Protein AF-A0A0W8I1F8-F1 (afdb_monomer)

Organism: NCBI:txid767452

Structure (mmCIF, N/CA/C/O backbone):
data_AF-A0A0W8I1F8-F1
#
_entry.id   AF-A0A0W8I1F8-F1
#
loop_
_atom_site.group_PDB
_atom_site.id
_atom_site.type_symbol
_atom_site.label_atom_id
_atom_site.label_alt_id
_atom_site.label_comp_id
_atom_site.label_asym_id
_atom_site.label_entity_id
_atom_site.label_seq_id
_atom_site.pdbx_PDB_ins_code
_atom_site.Cartn_x
_atom_site.Cartn_y
_atom_site.Cartn_z
_atom_site.occupancy
_atom_site.B_iso_or_equiv
_atom_site.auth_seq_id
_atom_site.auth_comp_id
_atom_site.auth_asym_id
_atom_site.auth_atom_id
_atom_site.pdbx_PDB_model_num
ATOM 1 N N . MET A 1 1 ? 11.763 -10.960 -58.725 1.00 35.31 1 MET A N 1
ATOM 2 C CA . MET A 1 1 ? 10.916 -11.569 -57.676 1.00 35.31 1 MET A CA 1
ATOM 3 C C . MET A 1 1 ? 10.574 -10.492 -56.666 1.00 35.31 1 MET A C 1
ATOM 5 O O . MET A 1 1 ? 11.451 -9.714 -56.315 1.00 35.31 1 MET A O 1
ATOM 9 N N . LEU A 1 2 ? 9.289 -10.397 -56.333 1.00 35.31 2 LEU A N 1
ATOM 10 C CA . LEU A 1 2 ? 8.651 -9.295 -55.619 1.00 35.31 2 LEU A CA 1
ATOM 11 C C . LEU A 1 2 ? 9.126 -9.184 -54.166 1.00 35.31 2 LEU A C 1
ATOM 13 O O . LEU A 1 2 ? 9.103 -10.161 -53.425 1.00 35.31 2 LEU A O 1
ATOM 17 N N . THR A 1 3 ? 9.500 -7.979 -53.745 1.00 34.94 3 THR A N 1
ATOM 18 C CA . THR A 1 3 ? 9.593 -7.615 -52.330 1.00 34.94 3 THR A CA 1
ATOM 19 C C . THR A 1 3 ? 8.202 -7.223 -51.840 1.00 34.94 3 THR A C 1
ATOM 21 O O . THR A 1 3 ? 7.776 -6.077 -51.968 1.00 34.94 3 THR A O 1
ATOM 24 N N . GLU A 1 4 ? 7.466 -8.190 -51.294 1.00 38.56 4 GLU A N 1
ATOM 25 C CA . GLU A 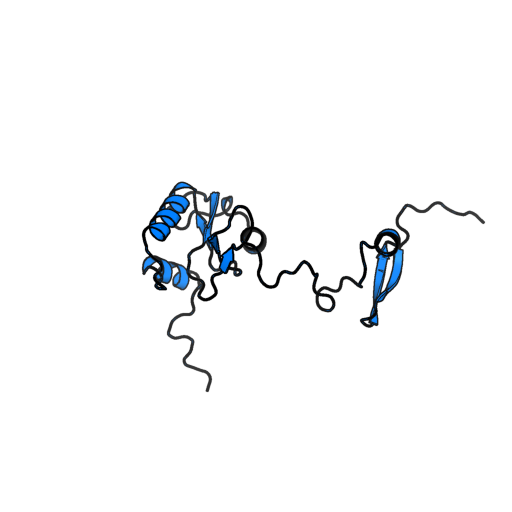1 4 ? 6.231 -7.909 -50.562 1.00 38.56 4 GLU A CA 1
ATOM 26 C C . GLU A 1 4 ? 6.544 -7.106 -49.292 1.00 38.56 4 GLU A C 1
ATOM 28 O O . GLU A 1 4 ? 7.356 -7.497 -48.449 1.00 38.56 4 GLU A O 1
ATOM 33 N N . ARG A 1 5 ? 5.885 -5.950 -49.154 1.00 51.94 5 ARG A N 1
ATOM 34 C CA . ARG A 1 5 ? 5.858 -5.181 -47.908 1.00 51.94 5 ARG A CA 1
ATOM 35 C C . ARG A 1 5 ? 5.027 -5.947 -46.875 1.00 51.94 5 ARG A C 1
ATOM 37 O O . ARG A 1 5 ? 3.804 -5.871 -46.893 1.00 51.94 5 ARG A O 1
ATOM 44 N N . LEU A 1 6 ? 5.700 -6.630 -45.951 1.00 48.59 6 LEU A N 1
ATOM 45 C CA . LEU A 1 6 ? 5.103 -7.173 -44.728 1.00 48.59 6 LEU A CA 1
ATOM 46 C C . LEU A 1 6 ? 5.337 -6.204 -43.556 1.00 48.59 6 LEU A C 1
ATOM 48 O O . LEU A 1 6 ? 6.422 -5.643 -43.397 1.00 48.59 6 LEU A O 1
ATOM 52 N N . GLY A 1 7 ? 4.283 -5.972 -42.775 1.00 47.03 7 GLY A N 1
ATOM 53 C CA . GLY A 1 7 ? 4.155 -4.898 -41.791 1.00 47.03 7 GLY A CA 1
ATOM 54 C C . GLY A 1 7 ? 5.214 -4.838 -40.676 1.00 47.03 7 GLY A C 1
ATOM 55 O O . GLY A 1 7 ? 5.612 -5.838 -40.089 1.00 47.03 7 GLY A O 1
ATOM 56 N N . ASP A 1 8 ? 5.623 -3.597 -40.415 1.00 59.53 8 ASP A N 1
ATOM 57 C CA . ASP A 1 8 ? 6.183 -2.883 -39.249 1.00 59.53 8 ASP A CA 1
ATOM 58 C C . ASP A 1 8 ? 6.842 -3.562 -38.017 1.00 59.53 8 ASP A C 1
ATOM 60 O O . ASP A 1 8 ? 7.290 -2.857 -37.114 1.00 59.53 8 ASP A O 1
ATOM 64 N N . HIS A 1 9 ? 7.013 -4.879 -37.902 1.00 60.03 9 HIS A N 1
ATOM 65 C CA . HIS A 1 9 ? 7.704 -5.466 -36.739 1.00 60.03 9 HIS A CA 1
ATOM 66 C C . HIS A 1 9 ? 8.759 -6.489 -37.150 1.00 60.03 9 HIS A C 1
ATOM 68 O O . HIS A 1 9 ? 8.577 -7.692 -36.977 1.00 60.03 9 HIS A O 1
ATOM 74 N N . ARG A 1 10 ? 9.917 -6.014 -37.631 1.00 81.00 10 ARG A N 1
ATOM 75 C CA . ARG A 1 10 ? 11.101 -6.877 -37.765 1.00 81.00 10 ARG A CA 1
ATOM 76 C C . ARG A 1 10 ? 11.452 -7.420 -36.378 1.00 81.00 10 ARG A C 1
ATOM 78 O O . ARG A 1 10 ? 11.836 -6.657 -35.487 1.00 81.00 10 ARG A O 1
ATOM 85 N N . ARG A 1 11 ? 11.292 -8.725 -36.184 1.00 86.62 11 ARG A N 1
ATOM 86 C CA . ARG A 1 11 ? 11.769 -9.450 -35.004 1.00 86.62 11 ARG A CA 1
ATOM 87 C C . ARG A 1 11 ? 13.014 -10.241 -35.392 1.00 86.62 11 ARG A C 1
ATOM 89 O O . ARG A 1 11 ? 13.116 -10.703 -36.523 1.00 86.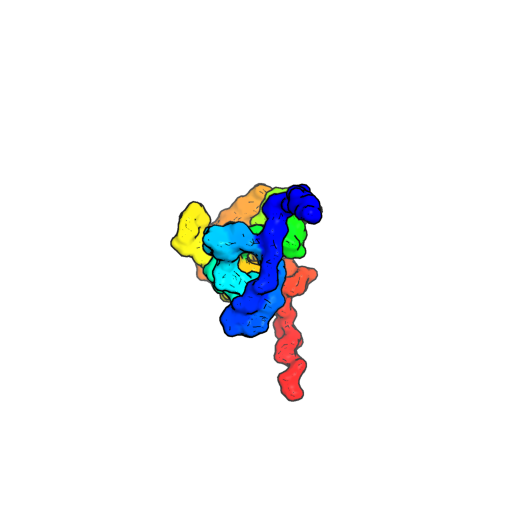62 11 ARG A O 1
ATOM 96 N N . ALA A 1 12 ? 13.954 -10.385 -34.470 1.00 85.44 12 ALA A N 1
ATOM 97 C CA . ALA A 1 12 ? 15.120 -11.246 -34.642 1.00 85.44 12 ALA A CA 1
ATOM 98 C C . ALA A 1 12 ? 15.418 -11.995 -33.349 1.00 85.44 12 ALA A C 1
ATOM 100 O O . ALA A 1 12 ? 14.985 -11.600 -32.263 1.00 85.44 12 ALA A O 1
ATOM 101 N N . ARG A 1 13 ? 16.161 -13.094 -33.484 1.00 90.88 13 ARG A N 1
ATOM 102 C CA . ARG A 1 13 ? 16.686 -13.847 -32.350 1.00 90.88 13 ARG A CA 1
ATOM 103 C C . ARG A 1 13 ? 17.959 -13.180 -31.857 1.00 90.88 13 ARG A C 1
ATOM 105 O O . ARG A 1 13 ? 18.927 -13.074 -32.603 1.00 90.88 13 ARG A O 1
ATOM 112 N N . PHE A 1 14 ? 17.950 -12.776 -30.598 1.00 86.38 14 PHE A N 1
ATOM 113 C CA . PHE A 1 14 ? 19.113 -12.238 -29.908 1.00 86.38 14 PHE A CA 1
ATOM 114 C C . PHE A 1 14 ? 19.581 -13.257 -28.883 1.00 86.38 14 PHE A C 1
ATOM 116 O O . PHE A 1 14 ? 18.764 -13.863 -28.185 1.00 86.38 14 PHE A O 1
ATOM 123 N N . ARG A 1 15 ? 20.896 -13.454 -28.812 1.00 91.12 15 ARG A N 1
ATOM 124 C CA . ARG A 1 15 ? 21.534 -14.192 -27.727 1.00 91.12 15 ARG A CA 1
ATOM 125 C C . ARG A 1 15 ? 21.956 -13.173 -26.677 1.00 91.12 15 ARG A C 1
ATOM 127 O O . ARG A 1 15 ? 22.720 -12.271 -26.991 1.00 91.12 15 ARG A O 1
ATOM 134 N N . CYS A 1 16 ? 21.413 -13.300 -25.475 1.00 89.75 16 CYS A N 1
ATOM 135 C CA . CYS A 1 16 ? 21.839 -12.515 -24.322 1.00 89.75 16 CYS A CA 1
ATOM 136 C C . CYS A 1 16 ? 23.091 -13.140 -23.692 1.00 89.75 16 CYS A C 1
ATOM 138 O O . CYS A 1 16 ? 23.326 -14.341 -23.851 1.00 89.75 16 CYS A O 1
ATOM 140 N N . ASP A 1 17 ? 23.849 -12.348 -22.938 1.00 86.56 17 ASP A N 1
ATOM 141 C CA . ASP A 1 17 ? 25.068 -12.778 -22.243 1.00 86.56 17 ASP A CA 1
ATOM 142 C C . ASP A 1 17 ? 24.817 -13.915 -21.240 1.00 86.56 17 ASP A C 1
ATOM 144 O O . ASP A 1 17 ? 25.688 -14.747 -21.011 1.00 86.56 17 ASP A O 1
ATOM 148 N N . CYS A 1 18 ? 23.591 -14.045 -20.716 1.00 83.50 18 CYS A N 1
ATOM 149 C CA . CYS A 1 18 ? 23.185 -15.178 -19.873 1.00 83.50 18 CYS A CA 1
ATOM 150 C C . CYS A 1 18 ? 22.996 -16.505 -20.643 1.00 83.50 18 CYS A C 1
ATOM 152 O O . CYS A 1 18 ? 22.518 -17.493 -20.080 1.00 83.50 18 CYS A O 1
ATOM 154 N N .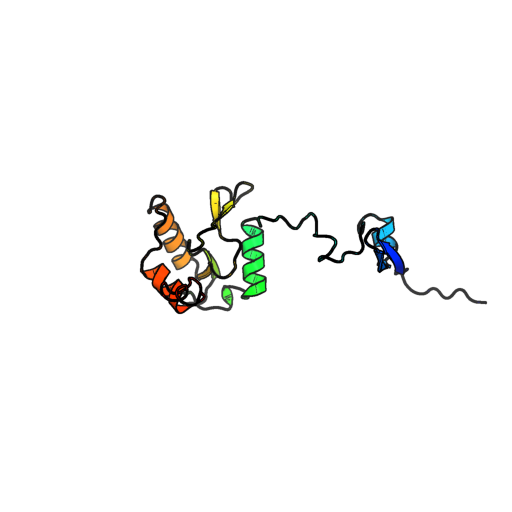 GLY A 1 19 ? 23.270 -16.522 -21.951 1.00 87.56 19 GLY A N 1
ATOM 155 C CA . GLY A 1 19 ? 23.116 -17.675 -22.840 1.00 87.56 19 GLY A CA 1
ATOM 156 C C . GLY A 1 19 ? 21.697 -17.890 -23.379 1.00 87.56 19 GLY A C 1
ATOM 157 O O . GLY A 1 19 ? 21.508 -18.687 -24.299 1.00 87.56 19 GLY A O 1
ATOM 158 N N . THR A 1 20 ? 20.697 -17.168 -22.867 1.00 90.38 20 THR A N 1
ATOM 159 C CA . THR A 1 20 ? 19.307 -17.277 -23.337 1.00 90.38 20 THR A CA 1
ATOM 160 C C . THR A 1 20 ? 19.155 -16.673 -24.732 1.00 90.38 20 THR A C 1
ATOM 162 O O . THR A 1 20 ? 19.591 -15.548 -24.987 1.00 90.38 20 THR A O 1
ATOM 165 N N . VAL A 1 21 ? 18.483 -17.398 -25.630 1.00 89.88 21 VAL A N 1
ATOM 166 C CA . VAL A 1 21 ? 18.132 -16.916 -26.974 1.00 89.88 21 VAL A CA 1
ATOM 167 C C . VAL A 1 21 ? 16.650 -16.561 -27.012 1.00 89.88 21 VAL A C 1
ATOM 169 O O . VAL A 1 21 ? 15.808 -17.399 -26.696 1.00 89.88 21 VAL A O 1
ATOM 172 N N . LYS A 1 22 ? 16.313 -15.330 -27.414 1.00 87.31 22 LYS A N 1
ATOM 173 C CA . LYS A 1 22 ? 14.922 -14.850 -27.444 1.00 87.31 22 LYS A CA 1
ATOM 174 C C . LYS A 1 22 ? 14.611 -14.040 -28.691 1.00 87.31 22 LYS A C 1
ATOM 176 O O . LYS A 1 22 ? 15.461 -13.327 -29.218 1.00 87.31 22 LYS A O 1
ATOM 181 N N . GLU A 1 23 ? 13.367 -14.143 -29.150 1.00 91.38 23 GLU A N 1
ATOM 182 C CA . GLU A 1 23 ? 12.870 -13.374 -30.285 1.00 91.38 23 GLU A CA 1
ATOM 183 C C . GLU A 1 23 ? 12.302 -12.018 -29.838 1.00 91.38 23 GLU A C 1
ATOM 185 O O . GLU A 1 23 ? 11.212 -11.927 -29.258 1.00 91.38 23 GLU A O 1
ATOM 190 N N . LEU A 1 24 ? 13.036 -10.951 -30.145 1.00 85.94 24 LEU A N 1
ATOM 191 C CA . LEU A 1 24 ? 12.729 -9.580 -29.740 1.00 85.94 24 LEU A CA 1
ATOM 192 C C . LEU A 1 24 ? 12.468 -8.694 -30.960 1.00 85.94 24 LEU A C 1
ATOM 194 O O . LEU A 1 24 ? 12.940 -8.969 -32.063 1.00 85.94 24 LEU A O 1
ATOM 198 N N . LYS A 1 25 ? 11.715 -7.606 -30.761 1.00 89.81 25 LYS A N 1
ATOM 199 C CA . LYS A 1 25 ? 11.546 -6.562 -31.782 1.00 89.81 25 LYS A CA 1
ATOM 200 C C . LYS A 1 25 ? 12.879 -5.839 -31.980 1.00 89.81 25 LYS A C 1
ATOM 202 O O . LYS A 1 25 ? 13.433 -5.343 -31.000 1.00 89.81 25 LYS A O 1
ATOM 207 N N . LEU A 1 26 ? 13.349 -5.719 -33.227 1.00 86.75 26 LEU A N 1
ATOM 208 C CA . LEU A 1 26 ? 14.592 -5.002 -33.546 1.00 86.75 26 LEU A CA 1
ATOM 209 C C . LEU A 1 26 ? 14.577 -3.592 -32.957 1.00 86.75 26 LEU A C 1
ATOM 211 O O . LEU A 1 26 ? 15.540 -3.198 -32.316 1.00 86.75 26 LEU A O 1
ATOM 215 N N . SER A 1 27 ? 13.456 -2.880 -33.092 1.00 86.75 27 SER A N 1
ATOM 216 C CA . SER A 1 27 ? 13.297 -1.511 -32.593 1.00 86.75 27 SER A CA 1
ATOM 217 C C . SER A 1 27 ? 13.447 -1.371 -31.075 1.00 86.75 27 SER A C 1
ATOM 219 O O . SER A 1 27 ? 13.858 -0.315 -30.601 1.00 86.75 27 SER A O 1
ATOM 221 N N . ASN A 1 28 ? 13.144 -2.416 -30.300 1.00 85.50 28 ASN A N 1
ATOM 222 C CA . ASN A 1 28 ? 13.347 -2.395 -28.852 1.00 85.50 28 ASN A CA 1
ATOM 223 C C . ASN A 1 28 ? 14.824 -2.567 -28.488 1.00 85.50 28 ASN A C 1
ATOM 225 O O . ASN A 1 28 ? 15.288 -1.926 -27.549 1.00 85.50 28 ASN A O 1
ATOM 229 N N . VAL A 1 29 ? 15.550 -3.395 -29.242 1.00 85.75 29 VAL A N 1
ATOM 230 C CA . VAL A 1 29 ? 16.977 -3.648 -29.014 1.00 85.75 29 VAL A CA 1
ATOM 231 C C . VAL A 1 29 ? 17.813 -2.470 -29.513 1.00 85.75 29 VAL A C 1
ATOM 233 O O . VAL A 1 29 ? 18.554 -1.872 -28.743 1.00 85.75 29 VAL A O 1
ATOM 236 N N . THR A 1 30 ? 17.634 -2.052 -30.770 1.00 86.25 30 THR A N 1
ATOM 237 C CA . THR A 1 30 ? 18.388 -0.926 -31.352 1.00 86.25 30 THR A CA 1
ATOM 238 C C . THR A 1 30 ? 18.044 0.411 -30.701 1.00 86.25 30 THR A C 1
ATOM 240 O O . THR A 1 30 ? 18.862 1.321 -30.707 1.00 86.25 30 THR A O 1
ATOM 243 N N . GLY A 1 31 ? 16.835 0.545 -30.145 1.00 84.25 31 GLY A N 1
ATOM 244 C CA . GLY A 1 31 ? 16.401 1.725 -29.397 1.00 84.25 31 GLY A CA 1
ATOM 245 C C . GLY A 1 31 ? 16.773 1.709 -27.910 1.00 84.25 31 GLY A C 1
ATOM 246 O O . GLY A 1 31 ? 16.308 2.583 -27.184 1.00 84.25 31 GLY A O 1
ATOM 247 N N . GLY A 1 32 ? 17.523 0.707 -27.431 1.00 83.44 32 GLY A N 1
ATOM 248 C CA . GLY A 1 32 ? 17.990 0.622 -26.040 1.00 83.44 32 GLY A CA 1
ATOM 249 C C . GLY A 1 32 ? 16.906 0.335 -24.992 1.00 83.44 32 GLY A C 1
ATOM 250 O O . GLY A 1 32 ? 17.176 0.404 -23.799 1.00 83.44 32 GLY A O 1
ATOM 251 N N . ARG A 1 33 ? 15.675 -0.003 -25.401 1.00 81.31 33 ARG A N 1
ATOM 252 C CA . ARG A 1 33 ? 14.577 -0.357 -24.477 1.00 81.31 33 ARG A CA 1
ATOM 253 C C . ARG A 1 33 ? 14.689 -1.779 -23.935 1.00 81.31 33 ARG A C 1
ATOM 255 O O . ARG A 1 33 ? 14.014 -2.129 -22.970 1.00 81.31 33 ARG A O 1
ATOM 262 N N . THR A 1 34 ? 15.467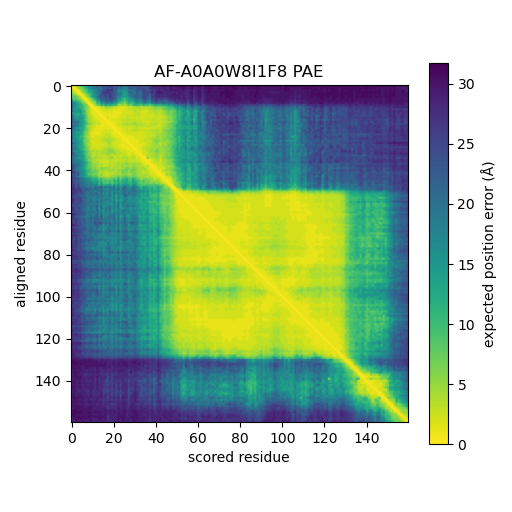 -2.623 -24.598 1.00 83.25 34 THR A N 1
ATOM 263 C CA . THR A 1 34 ? 15.717 -4.003 -24.191 1.00 83.25 34 THR A CA 1
ATOM 264 C C . THR A 1 34 ? 17.209 -4.262 -24.285 1.00 83.25 34 THR A C 1
ATOM 266 O O . THR A 1 34 ? 17.748 -4.379 -25.382 1.00 83.25 34 THR A O 1
ATOM 269 N N . SER A 1 35 ? 17.856 -4.311 -23.126 1.00 83.25 35 SER A N 1
ATOM 270 C CA . SER A 1 35 ? 19.294 -4.548 -22.967 1.00 83.25 35 SER A CA 1
ATOM 271 C C . SER A 1 35 ? 19.629 -5.991 -22.574 1.00 83.25 35 SER A C 1
ATOM 273 O O . SER A 1 35 ? 20.794 -6.363 -22.568 1.00 83.25 35 SER A O 1
ATOM 275 N N . ASP A 1 36 ? 18.624 -6.808 -22.254 1.00 84.94 36 ASP A N 1
ATOM 276 C CA . ASP A 1 36 ? 18.772 -8.199 -21.823 1.00 84.94 36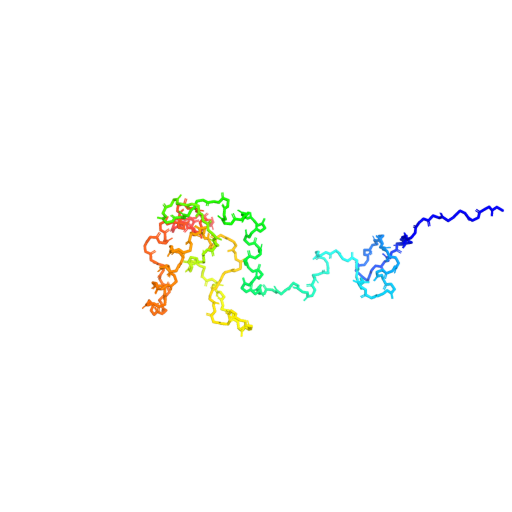 ASP A CA 1
ATOM 277 C C . ASP A 1 36 ? 17.676 -9.094 -22.437 1.00 84.94 36 ASP A C 1
ATOM 279 O O . ASP A 1 36 ? 16.825 -8.636 -23.206 1.00 84.94 36 ASP A O 1
ATOM 283 N N . CYS A 1 37 ? 17.676 -10.399 -22.136 1.00 85.56 37 CYS A N 1
ATOM 284 C CA . CYS A 1 37 ? 16.634 -11.300 -22.643 1.00 85.56 37 CYS A CA 1
ATOM 285 C C . CYS A 1 37 ? 15.271 -11.140 -21.936 1.00 85.56 37 CYS A C 1
ATOM 287 O O . CYS A 1 37 ? 14.325 -11.864 -22.264 1.00 85.56 37 CYS A O 1
ATOM 289 N N . ALA A 1 38 ? 15.121 -10.220 -20.982 1.00 75.50 38 ALA A N 1
ATOM 290 C CA . ALA A 1 38 ? 13.916 -9.993 -20.187 1.00 75.50 38 ALA A CA 1
ATOM 291 C C . ALA A 1 38 ? 13.359 -11.263 -19.509 1.00 75.50 38 ALA A C 1
ATOM 293 O O . ALA A 1 38 ? 12.156 -11.361 -19.259 1.00 75.50 38 ALA A O 1
ATOM 294 N N . ASP A 1 39 ? 14.206 -12.267 -19.271 1.00 81.31 39 ASP A N 1
ATOM 295 C CA . ASP A 1 39 ? 13.915 -13.362 -18.348 1.00 81.31 39 ASP A CA 1
ATOM 296 C C . ASP A 1 39 ? 14.085 -12.818 -16.929 1.00 81.31 39 ASP A C 1
ATOM 298 O O . ASP A 1 39 ? 15.208 -12.619 -16.478 1.00 81.31 39 ASP A O 1
ATOM 302 N N . ARG A 1 40 ? 12.975 -12.541 -16.237 1.00 75.81 40 ARG A N 1
ATOM 303 C CA . ARG A 1 40 ? 13.002 -11.894 -14.916 1.00 75.81 40 ARG A CA 1
ATOM 304 C C . ARG A 1 40 ? 13.540 -12.780 -13.794 1.00 75.81 40 ARG A C 1
ATOM 306 O O . ARG A 1 40 ? 13.862 -12.244 -12.741 1.00 75.81 40 ARG A O 1
ATOM 313 N N . GLY A 1 41 ? 13.695 -14.086 -14.025 1.00 73.25 41 GLY A N 1
ATOM 314 C CA . GLY A 1 41 ? 14.401 -14.972 -13.098 1.00 73.25 41 GLY A CA 1
ATOM 315 C C . GLY A 1 41 ? 15.926 -14.863 -13.206 1.00 73.25 41 GLY A C 1
ATOM 316 O O . GLY A 1 41 ? 16.623 -15.112 -12.231 1.00 73.25 41 GLY A O 1
ATOM 317 N N . ARG A 1 42 ? 16.453 -14.473 -14.378 1.00 79.12 42 ARG A N 1
ATOM 318 C CA . ARG A 1 42 ? 17.904 -14.340 -14.647 1.00 79.12 42 ARG A CA 1
ATOM 319 C C . ARG A 1 42 ? 18.386 -12.894 -14.757 1.00 79.12 42 ARG A C 1
ATOM 321 O O . ARG A 1 42 ? 19.563 -12.619 -14.554 1.00 79.12 42 ARG A O 1
ATOM 328 N N . HIS A 1 43 ? 17.472 -11.987 -15.072 1.00 79.50 43 HIS A N 1
ATOM 329 C CA . HIS A 1 43 ? 17.658 -10.543 -15.134 1.00 79.50 43 HIS A CA 1
ATOM 330 C C . HIS A 1 43 ? 16.555 -9.892 -14.302 1.00 79.50 43 HIS A C 1
ATOM 332 O O . HIS A 1 43 ? 15.513 -9.492 -14.853 1.00 79.50 43 HIS A O 1
ATOM 338 N N . PRO A 1 44 ? 16.753 -9.817 -12.974 1.00 67.50 44 PRO A N 1
ATOM 339 C CA . PRO A 1 44 ? 15.879 -9.039 -12.115 1.00 67.50 44 PRO A CA 1
ATOM 340 C C . PRO A 1 44 ? 15.716 -7.650 -12.730 1.00 67.50 44 PRO A C 1
ATOM 342 O O . PRO A 1 44 ? 16.692 -7.044 -13.176 1.00 67.50 44 PRO A O 1
ATOM 345 N N . ASP A 1 45 ? 14.475 -7.174 -12.845 1.00 65.94 45 ASP A N 1
ATOM 346 C CA . ASP A 1 45 ? 14.249 -5.818 -13.340 1.00 65.94 45 ASP A CA 1
ATOM 347 C C . ASP A 1 45 ? 15.009 -4.866 -12.403 1.00 65.94 45 ASP A C 1
ATOM 349 O O . ASP A 1 45 ? 14.799 -4.951 -11.201 1.00 65.94 45 ASP A O 1
ATOM 353 N N . PRO A 1 46 ? 15.883 -3.968 -12.875 1.00 58.50 46 PRO A N 1
ATOM 354 C CA . PRO A 1 46 ? 16.561 -3.022 -11.987 1.00 58.50 46 PRO A CA 1
ATOM 355 C C . PRO A 1 46 ? 15.579 -2.066 -11.284 1.00 58.50 46 PRO A C 1
ATOM 357 O O . PRO A 1 46 ? 15.936 -1.411 -10.312 1.00 5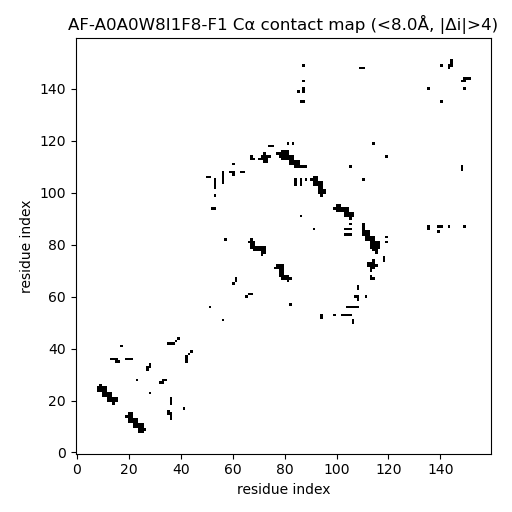8.50 46 PRO A O 1
ATOM 360 N N . ARG A 1 47 ? 14.319 -1.997 -11.742 1.00 60.59 47 ARG A N 1
ATOM 361 C CA . ARG A 1 47 ? 13.209 -1.322 -11.047 1.00 60.59 47 ARG A CA 1
ATOM 362 C C . ARG A 1 47 ? 12.518 -2.213 -10.014 1.00 60.59 47 ARG A C 1
ATOM 364 O O . ARG A 1 47 ? 11.570 -1.772 -9.370 1.00 60.59 47 ARG A O 1
ATOM 371 N N . HIS A 1 48 ? 12.940 -3.465 -9.871 1.00 63.12 48 HIS A N 1
ATOM 372 C CA . HIS A 1 48 ? 12.553 -4.341 -8.778 1.00 63.12 48 HIS A CA 1
ATOM 373 C C . HIS A 1 48 ? 13.275 -3.861 -7.521 1.00 63.12 48 HIS A C 1
ATOM 375 O O . HIS A 1 48 ? 14.309 -4.389 -7.123 1.00 63.12 48 HIS A O 1
ATOM 381 N N . ILE A 1 49 ? 12.739 -2.797 -6.928 1.00 61.44 49 ILE A N 1
ATOM 382 C CA . ILE A 1 49 ? 13.195 -2.305 -5.636 1.00 61.44 49 ILE A CA 1
ATOM 383 C C . ILE A 1 49 ? 12.888 -3.418 -4.628 1.00 61.44 49 ILE A C 1
ATOM 385 O O . ILE A 1 49 ? 11.719 -3.773 -4.448 1.00 61.44 49 ILE A O 1
ATOM 389 N N . GLU A 1 50 ? 13.929 -3.998 -4.017 1.00 68.50 50 GLU A N 1
ATOM 390 C CA . GLU A 1 50 ? 13.798 -5.046 -2.987 1.00 68.50 50 GLU A CA 1
ATOM 391 C C . GLU A 1 50 ? 12.821 -4.616 -1.884 1.00 68.50 50 GLU A C 1
ATOM 393 O O . GLU A 1 50 ? 12.005 -5.414 -1.426 1.00 68.50 50 GLU A O 1
ATOM 398 N N . ARG A 1 51 ? 12.824 -3.320 -1.547 1.00 84.50 51 ARG A N 1
ATOM 399 C CA . ARG A 1 51 ? 11.812 -2.672 -0.706 1.00 84.50 51 ARG A CA 1
ATOM 400 C C . ARG A 1 51 ? 10.797 -1.928 -1.586 1.00 84.50 51 ARG A C 1
ATOM 402 O O . ARG A 1 51 ? 11.146 -0.895 -2.157 1.00 84.50 51 ARG A O 1
ATOM 409 N N . PRO A 1 52 ? 9.551 -2.410 -1.742 1.00 90.06 52 PRO A N 1
ATOM 410 C CA . PRO A 1 52 ? 8.540 -1.662 -2.487 1.00 90.06 52 PRO A CA 1
ATOM 411 C C . PRO A 1 52 ? 8.267 -0.326 -1.795 1.00 90.06 52 PRO A C 1
ATOM 413 O O . PRO A 1 52 ? 8.282 -0.276 -0.580 1.00 90.06 52 PRO A O 1
ATOM 416 N N . THR A 1 53 ? 7.945 0.729 -2.539 1.00 92.00 53 THR A N 1
ATOM 417 C CA . THR A 1 53 ? 7.403 1.961 -1.938 1.00 92.00 53 THR A CA 1
ATOM 418 C C . THR A 1 53 ? 5.993 1.731 -1.387 1.00 92.00 53 THR A C 1
ATOM 420 O O . THR A 1 53 ? 5.320 0.765 -1.769 1.00 92.00 53 THR A O 1
ATOM 423 N N . TYR A 1 54 ? 5.480 2.663 -0.579 1.00 93.44 54 TYR A N 1
ATOM 424 C CA . TYR A 1 54 ? 4.097 2.631 -0.079 1.00 93.44 54 TYR A CA 1
ATOM 425 C C . TYR A 1 54 ? 3.076 2.442 -1.215 1.00 93.44 54 TYR A C 1
ATOM 427 O O . TYR A 1 54 ? 2.146 1.631 -1.131 1.00 93.44 54 TYR A O 1
ATOM 435 N N . SER A 1 55 ? 3.274 3.177 -2.313 1.00 92.31 55 SER A N 1
ATOM 436 C CA . SER A 1 55 ? 2.427 3.097 -3.505 1.00 92.31 55 SER A CA 1
ATOM 437 C C . SER A 1 55 ? 2.546 1.743 -4.210 1.00 92.31 55 SER A C 1
ATOM 439 O O . SER A 1 55 ? 1.535 1.186 -4.642 1.00 92.31 55 SER A O 1
ATOM 441 N N . ALA A 1 56 ? 3.756 1.185 -4.307 1.00 91.69 56 ALA A N 1
ATOM 442 C CA . ALA A 1 56 ? 3.970 -0.132 -4.902 1.00 91.69 56 ALA A CA 1
ATOM 443 C C . ALA A 1 56 ? 3.331 -1.248 -4.060 1.00 91.69 56 ALA A C 1
ATOM 445 O O . ALA A 1 56 ? 2.711 -2.150 -4.624 1.00 91.69 56 ALA A O 1
ATOM 446 N N . ALA A 1 57 ? 3.395 -1.164 -2.728 1.00 93.75 57 ALA A N 1
ATOM 447 C CA . ALA A 1 57 ? 2.686 -2.078 -1.832 1.00 93.75 57 ALA A CA 1
ATOM 448 C C . ALA A 1 57 ? 1.165 -2.039 -2.074 1.00 93.75 57 ALA A C 1
ATOM 450 O O . ALA A 1 57 ? 0.539 -3.079 -2.277 1.00 93.75 57 ALA A O 1
ATOM 451 N N . HIS A 1 58 ? 0.578 -0.842 -2.188 1.00 94.88 58 HIS A N 1
ATOM 452 C CA . HIS A 1 58 ? -0.845 -0.675 -2.515 1.00 94.88 58 HIS A CA 1
ATOM 453 C C . HIS A 1 58 ? -1.229 -1.279 -3.868 1.00 94.88 58 HIS A C 1
ATOM 455 O O . HIS A 1 58 ? -2.283 -1.907 -3.990 1.00 94.88 58 HIS A O 1
ATOM 461 N N . GLN A 1 59 ? -0.372 -1.145 -4.880 1.00 93.69 59 GLN A N 1
ATOM 462 C CA . GLN A 1 59 ? -0.588 -1.786 -6.178 1.00 93.69 59 GLN A CA 1
ATOM 463 C C . GLN A 1 59 ? -0.520 -3.315 -6.080 1.00 93.69 59 GLN A C 1
ATOM 465 O O . GLN A 1 59 ? -1.364 -3.993 -6.667 1.00 93.69 59 GLN A O 1
ATOM 470 N N . ARG A 1 60 ? 0.431 -3.863 -5.310 1.00 93.62 60 ARG A N 1
ATOM 471 C CA . ARG A 1 60 ? 0.550 -5.313 -5.081 1.00 93.62 60 ARG A CA 1
ATOM 472 C C . ARG A 1 60 ? -0.696 -5.886 -4.417 1.00 93.62 60 ARG A C 1
ATOM 474 O O . ARG A 1 60 ? -1.191 -6.912 -4.871 1.00 93.62 60 ARG A O 1
ATOM 481 N N . ILE A 1 61 ? -1.247 -5.214 -3.407 1.00 95.38 61 ILE A N 1
ATOM 482 C CA . ILE A 1 61 ? -2.478 -5.674 -2.746 1.00 95.38 61 ILE A CA 1
ATOM 483 C C . ILE A 1 61 ? -3.648 -5.688 -3.723 1.00 95.38 61 ILE A C 1
ATOM 485 O O . ILE A 1 61 ? -4.395 -6.660 -3.759 1.00 95.38 61 ILE A O 1
ATOM 489 N N . VAL A 1 62 ? -3.794 -4.650 -4.550 1.00 95.12 62 VAL A N 1
ATOM 490 C CA . VAL A 1 62 ? -4.856 -4.616 -5.564 1.00 95.12 62 VAL A CA 1
ATOM 491 C C . VAL A 1 62 ? -4.692 -5.746 -6.581 1.00 95.12 62 VAL A C 1
ATOM 493 O O . VAL A 1 62 ? -5.680 -6.377 -6.947 1.00 95.12 62 VAL A O 1
ATOM 496 N N . ALA A 1 63 ? -3.463 -6.039 -7.009 1.00 90.06 63 ALA A N 1
ATOM 497 C CA . ALA A 1 63 ? -3.190 -7.147 -7.919 1.00 90.06 63 ALA A CA 1
ATOM 498 C C . ALA A 1 63 ? -3.479 -8.520 -7.284 1.00 90.06 63 ALA A C 1
ATOM 500 O O . ALA A 1 63 ? -4.010 -9.399 -7.956 1.00 90.06 63 ALA A O 1
ATOM 501 N N . ALA A 1 64 ? -3.154 -8.701 -6.002 1.00 90.81 64 ALA A N 1
ATOM 502 C CA . ALA A 1 64 ? -3.314 -9.972 -5.301 1.00 90.81 64 ALA A CA 1
ATOM 503 C C . ALA A 1 64 ? -4.749 -10.230 -4.810 1.00 90.81 64 ALA A C 1
ATOM 505 O O . ALA A 1 64 ? -5.186 -11.376 -4.762 1.00 90.81 64 ALA A O 1
ATOM 506 N N . ARG A 1 65 ? -5.475 -9.180 -4.405 1.00 92.69 65 ARG A N 1
ATOM 507 C CA . ARG A 1 65 ? -6.738 -9.291 -3.648 1.00 92.69 65 ARG A CA 1
ATOM 508 C C . ARG A 1 65 ? -7.906 -8.521 -4.268 1.00 92.69 65 ARG A C 1
ATOM 510 O O . ARG A 1 65 ? -8.988 -8.498 -3.687 1.00 92.69 65 ARG A O 1
ATOM 517 N N . GLY A 1 66 ? -7.705 -7.893 -5.424 1.00 95.62 66 GLY A N 1
ATOM 518 C CA . GLY A 1 66 ? -8.720 -7.078 -6.086 1.00 95.62 66 GLY A CA 1
ATOM 519 C C . GLY A 1 66 ? -8.869 -5.684 -5.475 1.00 95.62 66 GLY A C 1
ATOM 520 O O . GLY A 1 66 ? -8.080 -5.227 -4.637 1.00 95.62 66 GLY A O 1
ATOM 521 N N . ARG A 1 67 ? -9.882 -4.944 -5.927 1.00 97.50 67 ARG A N 1
ATOM 522 C CA . ARG A 1 67 ? -10.098 -3.572 -5.452 1.00 97.50 67 ARG A CA 1
ATOM 523 C C . ARG A 1 67 ? -10.769 -3.634 -4.088 1.00 97.50 67 ARG A C 1
ATOM 525 O O . ARG A 1 67 ? -11.752 -4.343 -3.915 1.00 97.50 67 ARG A O 1
ATOM 532 N N . ALA A 1 68 ? -10.331 -2.805 -3.139 1.00 97.62 68 ALA A N 1
ATOM 533 C CA . ALA A 1 68 ? -10.998 -2.716 -1.837 1.00 97.62 68 ALA A CA 1
ATOM 534 C C . ALA A 1 68 ? -12.511 -2.461 -1.972 1.00 97.62 68 ALA A C 1
ATOM 536 O O . ALA A 1 68 ? -13.296 -2.999 -1.204 1.00 97.62 68 ALA A O 1
ATOM 537 N N . SER A 1 69 ? -12.931 -1.700 -2.989 1.00 97.69 69 SER A N 1
ATOM 538 C CA . SER A 1 69 ? -14.342 -1.405 -3.261 1.00 97.69 69 SER A CA 1
ATOM 539 C C . SER A 1 69 ? -15.207 -2.596 -3.661 1.00 97.69 69 SER A C 1
ATOM 541 O O . SER A 1 69 ? -16.428 -2.467 -3.679 1.00 97.69 69 SER A O 1
ATOM 543 N N . GLU A 1 70 ? -14.604 -3.729 -4.000 1.00 97.31 70 GLU A N 1
ATOM 544 C CA . GLU A 1 70 ? -15.306 -4.980 -4.310 1.00 97.31 70 GLU A CA 1
ATOM 545 C C . GLU A 1 70 ? -15.541 -5.822 -3.048 1.00 97.31 70 GLU A C 1
ATOM 547 O O . GLU A 1 70 ? -16.239 -6.830 -3.097 1.00 97.31 70 GLU A O 1
ATOM 552 N N . LEU A 1 71 ? -14.996 -5.393 -1.905 1.00 97.00 71 LEU A N 1
ATOM 553 C CA . LEU A 1 71 ? -15.036 -6.110 -0.639 1.00 97.00 71 LEU A CA 1
ATOM 554 C C . LEU A 1 71 ? -15.814 -5.327 0.429 1.00 97.00 71 LEU A C 1
ATOM 556 O O . LEU A 1 71 ? -16.015 -4.108 0.350 1.00 97.00 71 LEU A O 1
ATOM 560 N N . LEU A 1 72 ? -16.250 -6.046 1.465 1.00 97.81 72 LEU A N 1
ATOM 561 C CA . LEU A 1 72 ? -16.879 -5.447 2.639 1.00 97.81 72 LEU A CA 1
ATOM 562 C C . LEU A 1 72 ? -15.817 -4.920 3.603 1.00 97.81 72 LEU A C 1
ATOM 564 O O . LEU A 1 72 ? -14.776 -5.531 3.812 1.00 97.81 72 LEU A O 1
ATOM 568 N N . CYS A 1 73 ? -16.102 -3.780 4.218 1.00 98.00 73 CYS A N 1
ATOM 569 C CA . CYS A 1 73 ? -15.263 -3.152 5.217 1.00 98.00 73 CYS A CA 1
ATOM 570 C C . CYS A 1 73 ? -15.139 -4.067 6.431 1.00 98.00 73 CYS A C 1
ATOM 572 O O . CYS A 1 73 ? -16.139 -4.344 7.095 1.00 98.00 73 CYS A O 1
ATOM 574 N N . PHE A 1 74 ? -13.902 -4.422 6.778 1.00 95.56 74 PHE A N 1
ATOM 575 C CA . PHE A 1 74 ? -13.594 -5.379 7.843 1.00 95.56 74 PHE A CA 1
ATOM 576 C C . PHE A 1 74 ? -14.192 -5.010 9.210 1.00 95.56 74 PHE A C 1
ATOM 578 O O . PHE A 1 74 ? -14.438 -5.876 10.039 1.00 95.56 74 PHE A O 1
ATOM 585 N N . ARG A 1 75 ? -14.434 -3.715 9.451 1.00 94.69 75 ARG A N 1
ATOM 586 C CA . ARG A 1 75 ? -14.915 -3.205 10.739 1.00 94.69 75 ARG A CA 1
ATOM 587 C C . ARG A 1 75 ? -16.429 -3.017 10.820 1.00 94.69 75 ARG A C 1
ATOM 589 O O . ARG A 1 75 ? -16.988 -3.124 11.902 1.00 94.69 75 ARG A O 1
ATOM 596 N N . CYS A 1 76 ? -17.086 -2.647 9.721 1.00 96.88 76 CYS A N 1
ATOM 597 C CA . CYS A 1 76 ? -18.500 -2.236 9.753 1.00 96.88 76 CYS A CA 1
ATOM 598 C C . CYS A 1 76 ? -19.391 -2.925 8.717 1.00 96.88 76 CYS A C 1
ATOM 600 O O . CYS A 1 76 ? -20.575 -2.607 8.643 1.00 96.88 76 CYS A O 1
ATOM 602 N N . GLY A 1 77 ? -18.836 -3.789 7.868 1.00 96.44 77 GLY A N 1
ATOM 603 C CA . GLY A 1 77 ? -19.581 -4.531 6.852 1.00 96.44 77 GLY A CA 1
ATOM 604 C C . GLY A 1 77 ? -20.080 -3.715 5.654 1.00 96.44 77 GLY A C 1
ATOM 605 O O . GLY A 1 77 ? -20.532 -4.306 4.683 1.00 96.44 77 GLY A O 1
ATOM 606 N N . ARG A 1 78 ? -19.989 -2.376 5.651 1.00 97.19 78 ARG A N 1
ATOM 607 C CA . ARG A 1 78 ? -20.304 -1.556 4.458 1.00 97.19 78 ARG A CA 1
ATOM 608 C C . ARG A 1 78 ? -19.285 -1.778 3.345 1.00 97.19 78 ARG A C 1
ATOM 610 O O . ARG A 1 78 ? -18.166 -2.167 3.638 1.00 97.19 78 ARG A O 1
ATOM 617 N N . ARG A 1 79 ? -19.606 -1.433 2.095 1.00 98.06 79 ARG A N 1
ATOM 618 C CA . ARG A 1 79 ? -18.624 -1.454 0.995 1.00 98.06 79 ARG A CA 1
ATOM 619 C C . ARG A 1 79 ? -17.371 -0.653 1.369 1.00 98.06 79 ARG A C 1
ATOM 621 O O . ARG A 1 79 ? -17.485 0.471 1.864 1.00 98.06 79 ARG A O 1
ATOM 628 N N . ALA A 1 80 ? -16.195 -1.243 1.180 1.00 98.12 80 ALA A N 1
ATOM 629 C CA . ALA A 1 80 ? -14.940 -0.548 1.418 1.00 98.12 80 ALA A CA 1
ATOM 630 C C . ALA A 1 80 ? -14.631 0.460 0.296 1.00 98.12 80 ALA A C 1
ATOM 632 O O . ALA A 1 80 ? -15.253 0.466 -0.763 1.00 98.12 80 ALA A O 1
ATOM 633 N N . ASP A 1 81 ? -13.678 1.348 0.559 1.00 97.56 81 ASP A N 1
ATOM 634 C CA . ASP A 1 81 ? -13.195 2.348 -0.398 1.00 97.56 81 ASP A CA 1
ATOM 635 C C . ASP A 1 81 ? -11.686 2.218 -0.625 1.00 97.56 81 ASP A C 1
ATOM 637 O O . ASP A 1 81 ? -11.173 2.616 -1.670 1.00 97.56 81 ASP A O 1
ATOM 641 N N . GLN A 1 82 ? -10.963 1.724 0.383 1.00 97.12 82 GLN A N 1
ATOM 642 C CA . GLN A 1 82 ? -9.507 1.741 0.461 1.00 97.12 82 GLN A CA 1
ATOM 643 C C . GLN A 1 82 ? -8.994 0.479 1.157 1.00 97.12 82 GLN A C 1
ATOM 645 O O . GLN A 1 82 ? -9.721 -0.168 1.910 1.00 97.12 82 GLN A O 1
ATOM 650 N N . TRP A 1 83 ? -7.731 0.147 0.915 1.00 97.50 83 TRP A N 1
ATOM 651 C CA . TRP A 1 83 ? -6.998 -0.813 1.731 1.00 97.50 83 TRP A CA 1
ATOM 652 C C . TRP A 1 83 ? -6.410 -0.082 2.939 1.00 97.50 83 TRP A C 1
ATOM 654 O O . TRP A 1 83 ? -5.863 1.006 2.788 1.00 97.50 83 TRP A O 1
ATOM 664 N N . ALA A 1 84 ? -6.554 -0.666 4.125 1.00 95.38 84 ALA A N 1
ATOM 665 C CA . ALA A 1 84 ? -6.004 -0.158 5.373 1.00 95.38 84 ALA A CA 1
ATOM 666 C C . ALA A 1 84 ? -4.910 -1.106 5.867 1.00 95.38 84 ALA A C 1
ATOM 668 O O . ALA A 1 84 ? -5.136 -2.315 5.952 1.00 95.38 84 ALA A O 1
ATOM 669 N N . TYR A 1 85 ? -3.741 -0.561 6.202 1.00 94.19 85 TYR A N 1
ATOM 670 C CA . TYR A 1 85 ? -2.649 -1.332 6.791 1.00 94.19 85 TYR A CA 1
ATOM 671 C C . TYR A 1 85 ? -2.941 -1.641 8.267 1.00 94.19 85 TYR A C 1
ATOM 673 O O . TYR A 1 85 ? -3.223 -0.736 9.061 1.00 94.19 85 TYR A O 1
ATOM 681 N N . LEU A 1 86 ? -2.854 -2.916 8.652 1.00 90.25 86 LEU A N 1
ATOM 682 C CA . LEU A 1 86 ? -3.236 -3.385 9.986 1.00 90.25 86 LEU A CA 1
ATOM 683 C C . LEU A 1 86 ? -2.139 -3.239 11.052 1.00 90.25 86 LEU A C 1
ATOM 685 O O . LEU A 1 86 ? -2.409 -3.483 12.224 1.00 90.25 86 LEU A O 1
ATOM 689 N N . SER A 1 87 ? -0.924 -2.814 10.681 1.00 86.25 87 SER A N 1
ATOM 690 C CA . SER A 1 87 ? 0.232 -2.738 11.607 1.00 86.25 87 SER A CA 1
ATOM 691 C C . SER A 1 87 ? 0.595 -4.059 12.275 1.00 86.25 87 SER A C 1
ATOM 693 O O . SER A 1 87 ? 1.119 -4.060 13.382 1.00 86.25 87 SER A O 1
ATOM 695 N N . ALA A 1 88 ? 0.260 -5.169 11.620 1.00 81.25 88 ALA A N 1
ATOM 696 C CA . ALA A 1 88 ? 0.499 -6.519 12.112 1.00 81.25 88 ALA A CA 1
ATOM 697 C C . ALA A 1 88 ? 1.785 -7.142 11.561 1.00 81.25 88 ALA A C 1
ATOM 699 O O . ALA A 1 88 ? 2.083 -8.278 11.907 1.00 81.25 88 ALA A O 1
ATOM 700 N N . ASP A 1 89 ? 2.503 -6.419 10.699 1.00 85.31 89 ASP A N 1
ATOM 701 C CA . ASP A 1 89 ? 3.728 -6.909 10.081 1.00 85.31 89 ASP A CA 1
ATOM 702 C C . ASP A 1 89 ? 4.918 -6.706 11.037 1.00 85.31 89 ASP A C 1
ATOM 704 O O . ASP A 1 89 ? 5.191 -5.555 11.408 1.00 85.31 89 ASP A O 1
ATOM 708 N N . PRO A 1 90 ? 5.622 -7.775 11.456 1.00 82.75 90 PRO A N 1
ATOM 709 C CA . PRO A 1 90 ? 6.874 -7.635 12.197 1.00 82.75 90 PRO A CA 1
ATOM 710 C C . PRO A 1 90 ? 7.957 -6.910 11.382 1.00 82.75 90 PRO A C 1
ATOM 712 O O . PRO A 1 90 ? 8.751 -6.171 11.963 1.00 82.75 90 PRO A O 1
ATOM 715 N N . ASP A 1 91 ? 7.928 -7.036 10.054 1.00 85.88 91 ASP A N 1
ATOM 716 C CA . ASP A 1 91 ? 8.873 -6.437 9.108 1.00 85.88 91 ASP A CA 1
ATOM 717 C C . ASP A 1 91 ? 8.322 -5.145 8.482 1.00 85.88 91 ASP A C 1
ATOM 719 O O . ASP A 1 91 ? 8.638 -4.789 7.340 1.00 85.88 91 ASP A O 1
ATOM 723 N N . GLN A 1 92 ? 7.491 -4.411 9.235 1.00 91.38 92 GLN A N 1
ATOM 724 C CA . GLN A 1 92 ? 6.884 -3.176 8.748 1.00 91.38 92 GLN A CA 1
ATOM 725 C C . GLN A 1 92 ? 7.920 -2.191 8.189 1.00 91.38 92 GLN A C 1
ATOM 727 O O . GLN A 1 92 ? 9.013 -1.984 8.724 1.00 91.38 92 GLN A O 1
ATOM 732 N N . LEU A 1 93 ? 7.517 -1.499 7.134 1.00 92.50 93 LEU A N 1
ATOM 733 C CA . LEU A 1 93 ? 8.313 -0.505 6.439 1.00 92.50 93 LEU A CA 1
ATOM 734 C C . LEU A 1 93 ? 7.785 0.899 6.732 1.00 92.50 93 LEU A C 1
ATOM 736 O O . LEU A 1 93 ? 6.606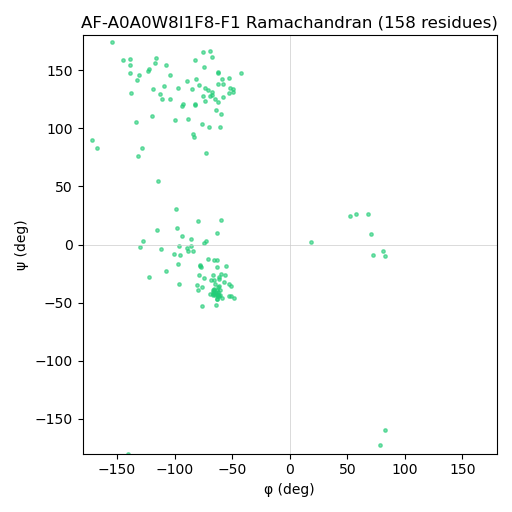 1.098 7.037 1.00 92.50 93 LEU A O 1
ATOM 740 N N . ILE A 1 94 ? 8.670 1.884 6.614 1.00 92.69 94 ILE A N 1
ATOM 741 C CA . ILE A 1 94 ? 8.346 3.310 6.679 1.00 92.69 94 ILE A CA 1
ATOM 742 C C . ILE A 1 94 ? 8.734 3.914 5.336 1.00 92.69 94 ILE A C 1
ATOM 744 O O . ILE A 1 94 ? 9.795 3.602 4.799 1.00 92.69 94 ILE A O 1
ATOM 748 N N . GLU A 1 95 ? 7.858 4.730 4.758 1.00 93.12 95 GLU A N 1
ATOM 749 C CA . GLU A 1 95 ? 8.169 5.431 3.518 1.00 93.12 95 GLU A CA 1
ATOM 750 C C . GLU A 1 95 ? 9.155 6.555 3.825 1.00 93.12 95 GLU A C 1
ATOM 752 O O . GLU A 1 95 ? 8.908 7.412 4.674 1.00 93.12 95 GLU A O 1
ATOM 757 N N . GLU A 1 96 ? 10.288 6.530 3.142 1.00 91.50 96 GLU A N 1
ATOM 758 C CA . GLU A 1 96 ? 11.398 7.450 3.385 1.00 91.50 96 GLU A CA 1
ATOM 759 C C . GLU A 1 96 ? 11.359 8.634 2.410 1.00 91.50 96 GLU A C 1
ATOM 761 O O . GLU A 1 96 ? 11.975 9.667 2.670 1.00 91.50 96 GLU A O 1
ATOM 766 N N . HIS A 1 97 ? 10.607 8.524 1.306 1.00 87.06 97 HIS A N 1
ATOM 767 C CA . HIS A 1 97 ? 10.636 9.506 0.227 1.00 87.06 97 HIS A CA 1
ATOM 768 C C . HIS A 1 97 ? 9.245 9.819 -0.342 1.00 87.06 97 HIS A C 1
ATOM 770 O O . HIS A 1 97 ? 8.324 9.009 -0.337 1.00 87.06 97 HIS A O 1
ATOM 776 N N . GLY A 1 98 ? 9.105 11.014 -0.920 1.00 88.81 98 GLY A N 1
ATOM 777 C CA . GLY A 1 98 ? 7.888 11.417 -1.623 1.00 88.81 98 GLY A CA 1
ATOM 778 C C . GLY A 1 98 ? 6.778 11.935 -0.705 1.00 88.81 98 GLY A C 1
ATOM 779 O O . GLY A 1 98 ? 7.015 12.411 0.402 1.00 88.81 98 GLY A O 1
ATOM 780 N N . ARG A 1 99 ? 5.544 11.914 -1.215 1.00 88.44 99 ARG A N 1
ATOM 781 C CA . ARG A 1 99 ? 4.373 12.531 -0.563 1.00 88.44 99 ARG A CA 1
ATOM 782 C C . ARG A 1 99 ? 3.809 11.692 0.589 1.00 88.44 99 ARG A C 1
ATOM 784 O O . ARG A 1 99 ? 3.036 12.216 1.383 1.00 88.44 99 ARG A O 1
ATOM 791 N N . GLU A 1 100 ? 4.156 10.409 0.646 1.00 92.12 100 GLU A N 1
ATOM 792 C CA . GLU A 1 100 ? 3.766 9.479 1.706 1.00 92.12 100 GLU A CA 1
ATOM 793 C C . GLU A 1 100 ? 4.863 9.313 2.773 1.00 92.12 100 GLU A C 1
ATOM 795 O O . GLU A 1 100 ? 4.786 8.387 3.572 1.00 92.12 100 GLU A O 1
ATOM 800 N N . VAL A 1 101 ? 5.878 10.188 2.818 1.00 91.81 101 VAL A N 1
ATOM 801 C CA . VAL A 1 101 ? 6.974 10.086 3.797 1.00 91.81 101 VAL A CA 1
ATOM 802 C C . VAL A 1 101 ? 6.454 9.970 5.238 1.00 91.81 101 VAL A C 1
ATOM 804 O O . VAL A 1 101 ? 5.533 10.677 5.654 1.00 91.81 101 VAL A O 1
ATOM 807 N N . GLY A 1 102 ? 7.033 9.044 6.001 1.00 89.19 102 GLY A N 1
ATOM 808 C CA . GLY A 1 102 ? 6.620 8.703 7.362 1.00 89.19 102 GLY A CA 1
ATOM 809 C C . GLY A 1 102 ? 5.424 7.749 7.447 1.00 89.19 102 GLY A C 1
ATOM 810 O O . GLY A 1 102 ? 5.086 7.300 8.544 1.00 89.19 102 GLY A O 1
ATOM 811 N N . PHE A 1 103 ? 4.781 7.397 6.329 1.00 90.38 103 PHE A N 1
ATOM 812 C CA . PHE A 1 103 ? 3.684 6.434 6.342 1.00 90.38 103 PHE A CA 1
ATOM 813 C C . PHE A 1 103 ? 4.251 5.033 6.553 1.00 90.38 103 PHE A C 1
ATOM 815 O O . PHE A 1 103 ? 5.216 4.626 5.910 1.00 90.38 103 PHE A O 1
ATOM 822 N N . THR A 1 104 ? 3.620 4.281 7.448 1.00 93.25 104 THR A N 1
ATOM 823 C CA . THR A 1 104 ? 3.955 2.878 7.709 1.00 93.25 104 THR A CA 1
ATOM 824 C C . THR A 1 104 ? 3.156 1.961 6.794 1.00 93.25 104 THR A C 1
ATOM 826 O O . THR A 1 104 ? 1.971 2.201 6.535 1.00 93.25 104 THR A O 1
ATOM 829 N N . TYR A 1 105 ? 3.797 0.905 6.309 1.00 94.06 105 TYR A N 1
ATOM 830 C CA . TYR A 1 105 ? 3.209 -0.057 5.382 1.00 94.06 105 TYR A CA 1
ATOM 831 C C . TYR A 1 105 ? 3.892 -1.422 5.494 1.00 94.06 105 TYR A C 1
ATOM 833 O O . TYR A 1 105 ? 4.875 -1.574 6.211 1.00 94.06 105 TYR A O 1
ATOM 841 N N . SER A 1 106 ? 3.362 -2.412 4.784 1.00 93.62 106 SER A N 1
ATOM 842 C CA . SER A 1 106 ? 3.950 -3.743 4.654 1.00 93.62 106 SER A CA 1
ATOM 843 C C . SER A 1 106 ? 4.166 -4.072 3.179 1.00 93.62 106 SER A C 1
ATOM 845 O O . SER A 1 106 ? 3.418 -3.609 2.314 1.00 93.62 106 SER A O 1
ATOM 847 N N . ALA A 1 107 ? 5.190 -4.870 2.878 1.00 92.19 107 ALA A N 1
ATOM 848 C CA . ALA A 1 107 ? 5.391 -5.414 1.538 1.00 92.19 107 ALA A CA 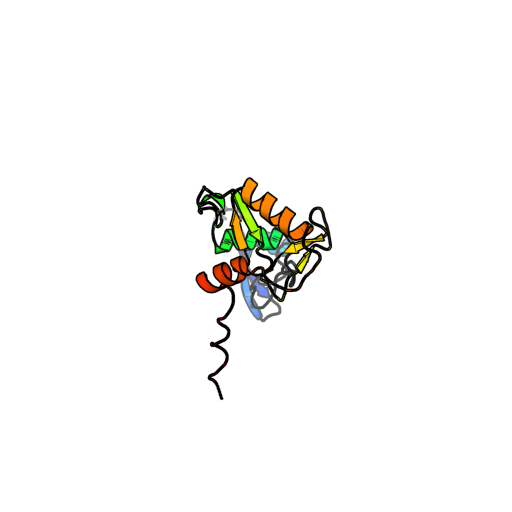1
ATOM 849 C C . ALA A 1 107 ? 4.450 -6.595 1.224 1.00 92.19 107 ALA A C 1
ATOM 851 O O . ALA A 1 107 ? 4.255 -6.900 0.042 1.00 92.19 107 ALA A O 1
ATOM 852 N N . ASP A 1 108 ? 3.879 -7.230 2.252 1.00 90.31 108 ASP A N 1
ATOM 853 C CA . ASP A 1 108 ? 2.998 -8.389 2.142 1.00 90.31 108 ASP A CA 1
ATOM 854 C C . ASP A 1 108 ? 1.516 -7.958 2.085 1.00 90.31 108 ASP A C 1
ATOM 856 O O . ASP A 1 108 ? 0.991 -7.332 3.018 1.00 90.31 108 ASP A O 1
ATOM 860 N N . PRO A 1 109 ? 0.788 -8.316 1.008 1.00 92.50 109 PRO A N 1
ATOM 861 C CA . PRO A 1 109 ? -0.642 -8.075 0.901 1.00 92.50 109 PRO A CA 1
ATOM 862 C C . PRO A 1 109 ? -1.522 -8.633 2.026 1.00 92.50 109 PRO A C 1
ATOM 864 O O . PRO A 1 109 ? -2.673 -8.194 2.157 1.00 92.50 109 PRO A O 1
ATOM 867 N N . GLN A 1 110 ? -1.038 -9.596 2.812 1.00 90.25 110 GLN A N 1
ATOM 868 C CA . GLN A 1 110 ? -1.776 -10.187 3.927 1.00 90.25 110 GLN A CA 1
ATOM 869 C C . GLN A 1 110 ? -1.981 -9.200 5.082 1.00 90.25 110 GLN A C 1
ATOM 871 O O . GLN A 1 110 ? -3.045 -9.196 5.696 1.00 90.25 110 GLN A O 1
ATOM 876 N N . HIS A 1 111 ? -1.077 -8.247 5.314 1.00 93.50 111 HIS A N 1
ATOM 877 C CA . HIS A 1 111 ? -1.198 -7.304 6.437 1.00 93.50 111 HIS A CA 1
ATOM 878 C C . HIS A 1 111 ? -2.167 -6.131 6.202 1.00 93.50 111 HIS A C 1
ATOM 880 O O . HIS A 1 111 ? -2.116 -5.107 6.892 1.00 93.50 111 HIS A O 1
ATOM 886 N N . TYR A 1 112 ? -3.082 -6.273 5.244 1.00 95.44 112 TYR A N 1
ATOM 887 C CA . TYR A 1 112 ? -4.056 -5.255 4.869 1.00 95.44 112 TYR A CA 1
ATOM 888 C C . TYR A 1 112 ? -5.491 -5.759 5.002 1.00 95.44 112 TYR A C 1
ATOM 890 O O . TYR A 1 112 ? -5.788 -6.939 4.811 1.00 95.44 112 TYR A O 1
ATOM 898 N N . ALA A 1 113 ? -6.415 -4.840 5.270 1.00 95.81 113 ALA A N 1
ATOM 899 C CA . ALA A 1 113 ? -7.846 -5.118 5.264 1.00 95.81 113 ALA A CA 1
ATOM 900 C C . ALA A 1 113 ? -8.619 -4.071 4.450 1.00 95.81 113 ALA A C 1
ATOM 902 O O . ALA A 1 113 ? -8.252 -2.894 4.448 1.00 95.81 113 ALA A O 1
ATOM 903 N N . PRO A 1 114 ? -9.709 -4.460 3.769 1.00 97.88 114 PRO A N 1
ATOM 904 C CA . PRO A 1 114 ? -10.563 -3.510 3.069 1.00 97.88 114 PRO A CA 1
ATOM 905 C C . PRO A 1 114 ? -11.322 -2.644 4.083 1.00 97.88 114 PRO A C 1
ATOM 907 O O . PRO A 1 114 ? -11.990 -3.154 4.982 1.00 97.88 114 PRO A O 1
ATOM 910 N N . ALA A 1 115 ? -11.263 -1.322 3.944 1.00 97.38 115 ALA A N 1
ATOM 911 C CA . ALA A 1 115 ? -11.908 -0.373 4.844 1.00 97.38 115 ALA A CA 1
ATOM 912 C C . ALA A 1 115 ? -12.682 0.713 4.085 1.00 97.38 115 ALA A C 1
ATOM 914 O O . ALA A 1 115 ? -12.247 1.221 3.051 1.00 97.38 115 ALA A O 1
ATOM 915 N N . CYS A 1 116 ? -13.842 1.107 4.615 1.00 98.31 116 CYS A N 1
ATOM 916 C CA . CYS A 1 116 ? -14.489 2.348 4.190 1.00 98.31 116 CYS A CA 1
ATOM 917 C C . CYS A 1 116 ? -13.745 3.551 4.788 1.00 98.31 116 CYS A C 1
ATOM 919 O O . CYS A 1 116 ? -13.162 3.449 5.874 1.00 98.31 116 CYS A O 1
ATOM 921 N N . ARG A 1 117 ? -13.804 4.709 4.123 1.00 96.75 117 ARG A N 1
ATOM 922 C CA . ARG A 1 117 ? -13.101 5.935 4.556 1.00 96.75 117 ARG A CA 1
ATOM 923 C C . ARG A 1 117 ? -13.279 6.309 6.037 1.00 96.75 117 ARG A C 1
ATOM 925 O O . ARG A 1 117 ? -12.269 6.628 6.663 1.00 96.75 117 ARG A O 1
ATOM 932 N N . PRO A 1 118 ? -14.492 6.295 6.636 1.00 97.00 118 PRO A N 1
ATOM 933 C CA . PRO A 1 118 ? -14.631 6.673 8.041 1.00 97.00 118 PRO A CA 1
ATOM 934 C C . PRO A 1 118 ? -13.937 5.675 8.971 1.00 97.00 118 PRO A C 1
ATOM 936 O O . PRO A 1 118 ? -13.219 6.091 9.874 1.00 97.00 118 PRO A O 1
ATOM 939 N N . CYS A 1 119 ? -14.078 4.368 8.722 1.00 96.50 119 CYS A N 1
ATOM 940 C CA . CYS A 1 119 ? -13.408 3.351 9.531 1.00 96.50 119 CYS A CA 1
ATOM 941 C C . CYS A 1 119 ? -11.885 3.412 9.381 1.00 96.50 119 CYS A C 1
ATOM 943 O O . CYS A 1 119 ? -11.192 3.250 10.382 1.00 96.50 119 CYS A O 1
ATOM 945 N N . HIS A 1 120 ? -11.389 3.684 8.171 1.00 95.00 120 HIS A N 1
ATOM 946 C CA . HIS A 1 120 ? -9.963 3.863 7.902 1.00 95.00 120 HIS A CA 1
ATOM 947 C C . HIS A 1 120 ? -9.395 5.076 8.651 1.00 95.00 120 HIS A C 1
ATOM 949 O O . HIS A 1 120 ? -8.421 4.954 9.379 1.00 95.00 120 HIS A O 1
ATOM 955 N N . ARG A 1 121 ? -10.071 6.230 8.604 1.00 93.38 121 ARG A N 1
ATOM 956 C CA . ARG A 1 121 ? -9.634 7.419 9.352 1.00 93.38 121 ARG A CA 1
ATOM 957 C C . ARG A 1 121 ? -9.616 7.186 10.862 1.00 93.38 121 ARG A C 1
ATOM 959 O O . ARG A 1 121 ? -8.677 7.598 11.532 1.00 93.38 121 ARG A O 1
ATOM 966 N N . THR A 1 122 ? -10.653 6.552 11.412 1.00 92.19 122 THR A N 1
ATOM 967 C CA . THR A 1 122 ? -10.684 6.217 12.845 1.00 92.19 122 THR A CA 1
ATOM 968 C C . THR A 1 122 ? -9.546 5.270 13.217 1.00 92.19 122 THR A C 1
ATOM 970 O O . THR A 1 122 ? -9.000 5.379 14.310 1.00 92.19 122 THR A O 1
ATOM 973 N N . TRP A 1 123 ? -9.198 4.346 12.321 1.00 89.00 123 TRP A N 1
ATOM 974 C CA . TRP A 1 123 ? -8.077 3.434 12.500 1.00 89.00 123 TRP A CA 1
ATOM 975 C C . TRP A 1 123 ? -6.741 4.177 12.565 1.00 89.00 123 TRP A C 1
ATOM 977 O O . TRP A 1 123 ? -6.016 4.040 13.547 1.00 89.00 123 TRP A O 1
ATOM 987 N N . ASP A 1 124 ? -6.460 5.030 11.584 1.00 86.50 124 ASP A N 1
ATOM 988 C CA . ASP A 1 124 ? -5.218 5.803 11.546 1.00 86.50 124 ASP A CA 1
ATOM 989 C C . ASP A 1 124 ? -5.102 6.764 12.734 1.00 86.50 124 ASP A C 1
ATOM 991 O O . ASP A 1 124 ? -4.038 6.879 13.337 1.00 86.50 124 ASP A O 1
ATOM 995 N N . ALA A 1 125 ? -6.206 7.400 13.138 1.00 86.12 125 ALA A N 1
ATOM 996 C CA . ALA A 1 125 ? -6.229 8.276 14.307 1.00 86.12 125 ALA A CA 1
ATOM 997 C C . ALA A 1 125 ? -5.935 7.517 15.612 1.00 86.12 125 ALA A C 1
ATOM 999 O O . ALA A 1 125 ? -5.170 8.001 16.445 1.00 86.12 125 ALA A O 1
ATOM 1000 N N . ALA A 1 126 ? -6.503 6.317 15.784 1.00 84.00 126 ALA A N 1
ATOM 1001 C CA . ALA A 1 126 ? -6.222 5.477 16.947 1.00 84.00 126 ALA A CA 1
ATOM 1002 C C . ALA A 1 126 ? -4.744 5.064 17.003 1.00 84.00 126 ALA A C 1
ATOM 1004 O O . ALA A 1 126 ? -4.155 5.031 18.082 1.00 84.00 126 ALA A O 1
ATOM 1005 N N . ARG A 1 127 ? -4.131 4.809 15.842 1.00 79.44 127 ARG A N 1
ATOM 1006 C CA . ARG A 1 127 ? -2.699 4.508 15.730 1.00 79.44 127 ARG A CA 1
ATOM 1007 C C . ARG A 1 127 ? -1.821 5.715 16.028 1.00 79.44 127 ARG A C 1
ATOM 1009 O O . ARG A 1 127 ? -0.845 5.569 16.740 1.00 79.44 127 ARG A O 1
ATOM 1016 N N . ALA A 1 128 ? -2.172 6.898 15.531 1.00 76.12 128 ALA A N 1
ATOM 1017 C CA . ALA A 1 128 ? -1.418 8.119 15.809 1.00 76.12 128 ALA A CA 1
ATOM 1018 C C . ALA A 1 128 ? -1.457 8.505 17.301 1.00 76.12 128 ALA A C 1
ATOM 1020 O O . ALA A 1 128 ? -0.478 9.021 17.831 1.00 76.12 128 ALA A O 1
ATOM 1021 N N . ALA A 1 129 ? -2.576 8.237 17.985 1.00 74.56 129 ALA A N 1
ATOM 1022 C CA . ALA A 1 129 ? -2.715 8.466 19.424 1.00 74.56 129 ALA A CA 1
ATOM 1023 C C . ALA A 1 129 ? -1.964 7.425 20.276 1.00 74.56 129 ALA A C 1
ATOM 1025 O O . ALA A 1 129 ? -1.534 7.724 21.391 1.00 74.56 129 ALA A O 1
ATOM 1026 N N . ALA A 1 130 ? -1.796 6.204 19.764 1.00 63.62 130 ALA A N 1
ATOM 1027 C CA . ALA A 1 130 ? -0.991 5.171 20.392 1.00 63.62 130 ALA A CA 1
ATOM 1028 C C . ALA A 1 130 ? 0.487 5.365 20.006 1.00 63.62 130 ALA A C 1
ATOM 1030 O O . ALA A 1 130 ? 0.932 4.898 18.963 1.00 63.62 130 ALA A O 1
ATOM 1031 N N . ALA A 1 131 ? 1.260 6.051 20.857 1.00 52.47 131 ALA A N 1
ATOM 1032 C CA . ALA A 1 131 ? 2.728 6.082 20.777 1.00 52.47 131 ALA A CA 1
ATOM 1033 C C . ALA A 1 131 ? 3.298 4.676 20.470 1.00 52.47 131 ALA A C 1
ATOM 1035 O O . ALA A 1 131 ? 2.696 3.690 20.910 1.00 52.47 131 ALA A O 1
ATOM 1036 N N . PRO A 1 132 ? 4.425 4.552 19.737 1.00 49.41 132 PRO A N 1
ATOM 1037 C CA . PRO A 1 132 ? 4.819 3.308 19.085 1.00 49.41 132 PRO A CA 1
ATOM 1038 C C . PRO A 1 132 ? 5.020 2.210 20.125 1.00 49.41 132 PRO A C 1
ATOM 1040 O O . PRO A 1 132 ? 6.025 2.151 20.829 1.00 49.41 132 PRO A O 1
ATOM 1043 N N . ARG A 1 133 ? 4.025 1.335 20.244 1.00 47.94 133 ARG A N 1
ATOM 1044 C CA . ARG A 1 133 ? 4.132 0.091 20.988 1.00 47.94 133 ARG A CA 1
ATOM 1045 C C . ARG A 1 133 ? 4.089 -1.024 19.967 1.00 47.94 133 ARG A C 1
ATOM 1047 O O . ARG A 1 133 ? 3.141 -1.120 19.196 1.00 47.94 133 ARG A O 1
ATOM 1054 N N . HIS A 1 134 ? 5.107 -1.874 20.020 1.00 52.06 134 HIS A N 1
ATOM 1055 C CA . HIS A 1 134 ? 5.259 -3.139 19.296 1.00 52.06 134 HIS A CA 1
ATOM 1056 C C . HIS A 1 134 ? 4.146 -4.174 19.595 1.00 52.06 134 HIS A C 1
ATOM 1058 O O . HIS A 1 134 ? 4.349 -5.369 19.426 1.00 52.06 134 HIS A O 1
ATOM 1064 N N . ALA A 1 135 ? 2.978 -3.752 20.083 1.00 50.66 135 ALA A N 1
ATOM 1065 C CA . ALA A 1 135 ? 1.913 -4.634 20.525 1.00 50.66 135 ALA A CA 1
ATOM 1066 C C . ALA A 1 135 ? 0.654 -4.382 19.693 1.00 50.66 135 ALA A C 1
ATOM 1068 O O . ALA A 1 135 ? -0.003 -3.345 19.813 1.00 50.66 135 ALA A O 1
ATOM 1069 N N . LEU A 1 136 ? 0.318 -5.364 18.857 1.00 54.59 136 LEU A N 1
ATOM 1070 C CA . LEU A 1 136 ? -0.982 -5.481 18.209 1.00 54.59 136 LEU A CA 1
ATOM 1071 C C . LEU A 1 136 ? -2.102 -5.324 19.246 1.00 54.59 136 LEU A C 1
ATOM 1073 O O . LEU A 1 136 ? -2.064 -5.946 20.306 1.00 54.59 136 LEU A O 1
ATOM 1077 N N . SER A 1 137 ? -3.127 -4.521 18.946 1.00 57.22 137 SER A N 1
ATOM 1078 C CA . SER A 1 137 ? -4.336 -4.526 19.778 1.00 57.22 137 SER A CA 1
ATOM 1079 C C . SER A 1 137 ? -4.989 -5.915 19.724 1.00 57.22 137 SER A C 1
ATOM 1081 O O . SER A 1 137 ? -4.917 -6.597 18.702 1.00 57.22 137 SER A O 1
ATOM 1083 N N . LEU A 1 138 ? -5.645 -6.348 20.805 1.00 56.94 138 LEU A N 1
ATOM 1084 C CA . LEU A 1 138 ? -6.259 -7.684 20.902 1.00 56.94 138 LEU A CA 1
ATOM 1085 C C . LEU A 1 138 ? -7.279 -7.966 19.785 1.00 56.94 138 LEU A C 1
ATOM 1087 O O . LEU A 1 138 ? -7.383 -9.092 19.304 1.00 56.94 138 LEU A O 1
ATOM 1091 N N . VAL A 1 139 ? -7.981 -6.934 19.310 1.00 57.91 139 VAL A N 1
ATOM 1092 C CA . VAL A 1 139 ? -8.900 -7.040 18.164 1.00 57.91 139 VAL A CA 1
ATOM 1093 C C . VAL A 1 139 ? -8.134 -7.349 16.870 1.00 57.91 139 VAL A C 1
ATOM 1095 O O . VAL A 1 139 ? -8.649 -8.021 15.981 1.00 57.91 139 VAL A O 1
ATOM 1098 N N . HIS A 1 140 ? -6.889 -6.883 16.765 1.00 56.50 140 HIS A N 1
ATOM 1099 C CA . HIS A 1 140 ? -6.038 -7.049 15.586 1.00 56.50 140 HIS A CA 1
ATOM 1100 C C . HIS A 1 140 ? -5.418 -8.434 15.557 1.00 56.50 140 HIS A C 1
ATOM 1102 O O . HIS A 1 140 ? -5.379 -9.043 14.495 1.00 56.50 140 HIS A O 1
ATOM 1108 N N . HIS A 1 141 ? -5.002 -8.950 16.716 1.00 58.16 141 HIS A N 1
ATOM 1109 C CA . HIS A 1 141 ? -4.559 -10.334 16.820 1.00 58.16 141 HIS A CA 1
ATOM 1110 C C . HIS A 1 141 ? -5.708 -11.292 16.483 1.00 58.16 141 HIS A C 1
ATOM 1112 O O . HIS A 1 141 ? -5.530 -12.174 15.658 1.00 58.16 141 HIS A O 1
ATOM 1118 N N . ALA A 1 142 ? -6.920 -11.050 16.997 1.00 62.00 142 ALA A N 1
ATOM 1119 C CA . ALA A 1 142 ? -8.086 -11.872 16.670 1.00 62.00 142 ALA A CA 1
ATOM 1120 C C . ALA A 1 142 ? -8.455 -11.838 15.173 1.00 62.00 142 ALA A C 1
ATOM 1122 O O . ALA A 1 142 ? -8.722 -12.886 14.593 1.00 62.00 142 ALA A O 1
ATOM 1123 N N . TYR A 1 143 ? -8.433 -10.664 14.526 1.00 66.12 143 TYR A N 1
ATOM 1124 C CA . TYR A 1 143 ? -8.676 -10.563 13.080 1.00 66.12 143 TYR A CA 1
ATOM 1125 C C . TYR A 1 143 ? -7.566 -11.237 12.264 1.00 66.12 143 TYR A C 1
ATOM 1127 O O . TYR A 1 143 ? -7.848 -11.959 11.312 1.00 66.12 143 TYR A O 1
ATOM 1135 N N . ALA A 1 144 ? -6.305 -11.023 12.640 1.00 59.38 144 ALA A N 1
ATOM 1136 C CA . ALA A 1 144 ? -5.173 -11.624 11.955 1.00 59.38 144 ALA A CA 1
ATOM 1137 C C . ALA A 1 144 ? -5.167 -13.154 12.087 1.00 59.38 144 ALA A C 1
ATOM 1139 O O . ALA A 1 144 ? -5.009 -13.838 11.084 1.00 59.38 144 ALA A O 1
ATOM 1140 N N . VAL A 1 145 ? -5.436 -13.691 13.279 1.00 61.59 145 VAL A N 1
ATOM 1141 C CA . VAL A 1 145 ? -5.568 -15.136 13.522 1.00 61.59 145 VAL A CA 1
ATOM 1142 C C . VAL A 1 145 ? -6.755 -15.719 12.748 1.00 61.59 145 VAL A C 1
ATOM 1144 O O . VAL A 1 145 ? -6.593 -16.705 12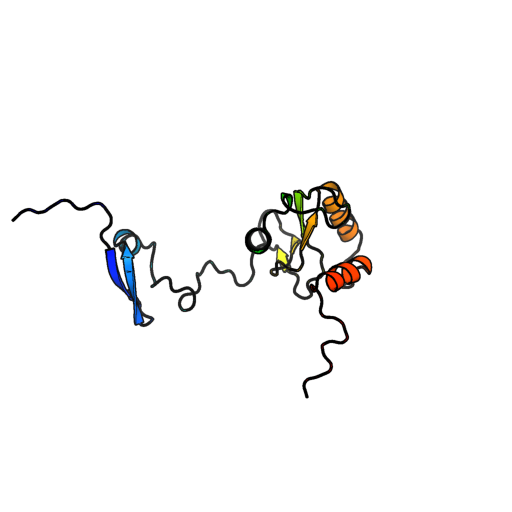.037 1.00 61.59 145 VAL A O 1
ATOM 1147 N N . ALA A 1 146 ? -7.931 -15.080 12.791 1.00 66.50 146 ALA A N 1
ATOM 1148 C CA . ALA A 1 146 ? -9.129 -15.566 12.094 1.00 66.50 146 ALA A CA 1
ATOM 1149 C C . ALA A 1 146 ? -8.986 -15.614 10.560 1.00 66.50 146 ALA A C 1
ATOM 1151 O O . ALA A 1 146 ? -9.747 -16.312 9.891 1.00 66.50 146 ALA A O 1
ATOM 1152 N N . HIS A 1 147 ? -8.025 -14.875 10.002 1.00 61.88 147 HIS A N 1
ATOM 1153 C CA . HIS A 1 147 ? -7.765 -14.809 8.566 1.00 61.88 147 HIS A CA 1
ATOM 1154 C C . HIS A 1 147 ? -6.390 -15.364 8.160 1.00 61.88 147 HIS A C 1
ATOM 1156 O O . HIS A 1 147 ? -5.989 -15.171 7.014 1.00 61.88 147 HIS A O 1
ATOM 1162 N N . GLY A 1 148 ? -5.685 -16.060 9.063 1.00 56.69 148 GLY A N 1
ATOM 1163 C CA . GLY A 1 148 ? -4.404 -16.718 8.768 1.00 56.69 148 GLY A CA 1
ATOM 1164 C C . GLY A 1 148 ? -3.241 -15.762 8.478 1.00 56.69 148 GLY A C 1
ATOM 1165 O O . GLY A 1 148 ? -2.325 -16.116 7.746 1.00 56.69 148 GLY A O 1
ATOM 1166 N N . LEU A 1 149 ? -3.290 -14.538 9.011 1.00 55.03 149 LEU A N 1
ATOM 1167 C CA . LEU A 1 149 ? -2.319 -13.459 8.773 1.00 55.03 149 LEU A CA 1
ATOM 1168 C C . LEU A 1 149 ? -1.222 -13.390 9.852 1.00 55.03 149 LEU A C 1
ATOM 1170 O O . LEU A 1 149 ? -0.283 -12.611 9.719 1.00 55.03 149 LEU A O 1
ATOM 1174 N N . VAL A 1 150 ? -1.367 -14.155 10.939 1.00 49.25 150 VAL A N 1
ATOM 1175 C CA . VAL A 1 150 ? -0.360 -14.374 11.991 1.00 49.25 150 VAL A CA 1
ATOM 1176 C C . VAL A 1 150 ? -0.407 -15.867 12.340 1.00 49.25 150 VAL A C 1
ATOM 1178 O O . VAL A 1 150 ? -1.514 -16.372 12.553 1.00 49.25 150 VAL A O 1
ATOM 1181 N N . PRO A 1 151 ? 0.734 -16.582 12.381 1.00 42.47 151 PRO A N 1
ATOM 1182 C CA . PRO A 1 151 ? 0.757 -17.987 12.778 1.00 42.47 151 PRO A CA 1
ATOM 1183 C C . PRO A 1 151 ? 0.207 -18.151 14.197 1.00 42.47 151 PRO A C 1
ATOM 1185 O O . PRO A 1 151 ? 0.425 -17.304 15.070 1.00 42.47 151 PRO A O 1
ATOM 1188 N N . HIS A 1 152 ? -0.542 -19.231 14.428 1.00 44.16 152 HIS A N 1
ATOM 1189 C CA . HIS A 1 152 ? -1.013 -19.550 15.767 1.00 44.16 152 HIS A CA 1
ATOM 1190 C C . HIS A 1 152 ? 0.219 -19.791 16.655 1.00 44.16 152 HIS A C 1
ATOM 1192 O O . HIS A 1 152 ? 1.136 -20.491 16.227 1.00 44.16 152 HIS A O 1
ATOM 1198 N N . PRO A 1 153 ? 0.254 -19.305 17.909 1.00 49.16 153 PRO A N 1
ATOM 1199 C CA . PRO A 1 153 ? 1.375 -19.554 18.824 1.00 49.16 153 PRO A CA 1
ATOM 1200 C C . PRO A 1 153 ? 1.577 -21.042 19.200 1.00 49.16 153 PRO A C 1
ATOM 1202 O O . PRO A 1 153 ? 2.342 -21.337 20.110 1.00 49.16 153 PRO A O 1
ATOM 1205 N N . GLY A 1 154 ? 0.885 -21.975 18.534 1.00 48.88 154 GLY A N 1
ATOM 1206 C CA . GLY A 1 154 ? 1.040 -23.422 18.678 1.00 48.88 154 GLY A CA 1
ATOM 1207 C C . GLY A 1 154 ? 1.631 -24.141 17.456 1.00 48.88 154 GLY A C 1
ATOM 1208 O O . GLY A 1 154 ? 1.860 -25.338 17.563 1.00 48.88 154 GLY A O 1
ATOM 1209 N N . ASP A 1 155 ? 1.900 -23.458 16.335 1.00 49.16 155 ASP A N 1
ATOM 1210 C CA . ASP A 1 155 ? 2.341 -24.117 15.087 1.00 49.16 155 ASP A CA 1
ATOM 1211 C C . ASP A 1 155 ? 3.873 -24.283 14.959 1.00 49.16 155 ASP A C 1
ATOM 1213 O O . ASP A 1 155 ? 4.345 -24.903 14.010 1.00 49.16 155 ASP A O 1
ATOM 1217 N N . GLU A 1 156 ? 4.676 -23.781 15.907 1.00 44.56 156 GLU A N 1
ATOM 1218 C CA . GLU A 1 156 ? 6.149 -23.933 15.892 1.00 44.56 156 GLU A CA 1
ATOM 1219 C C . GLU A 1 156 ? 6.672 -25.138 16.698 1.00 44.56 156 GLU A C 1
ATOM 1221 O O . GLU A 1 156 ? 7.880 -25.300 16.869 1.00 44.56 156 GLU A O 1
ATOM 1226 N N . ALA A 1 157 ? 5.792 -26.007 17.196 1.00 46.78 157 ALA A N 1
ATOM 1227 C CA . ALA A 1 157 ? 6.176 -27.113 18.069 1.00 46.78 157 ALA A CA 1
ATOM 1228 C C . ALA A 1 157 ? 5.949 -28.488 17.433 1.00 46.78 157 ALA A C 1
ATOM 1230 O O . ALA A 1 157 ? 5.287 -29.316 18.037 1.00 46.78 157 ALA A O 1
ATOM 1231 N N . GLU A 1 158 ? 6.493 -28.747 16.243 1.00 45.53 158 GLU A N 1
ATOM 1232 C CA . GLU A 1 158 ? 6.778 -30.112 15.770 1.00 45.53 158 GLU A CA 1
ATOM 1233 C C . GLU A 1 158 ? 7.573 -30.041 14.462 1.00 45.53 158 GLU A C 1
ATOM 1235 O O . GLU A 1 158 ? 6.999 -29.966 13.389 1.00 45.53 158 GLU A O 1
ATOM 1240 N N . HIS A 1 159 ? 8.903 -30.012 14.555 1.00 45.69 159 HIS A N 1
ATOM 1241 C CA . HIS A 1 159 ? 9.840 -30.543 13.555 1.00 45.69 159 HIS A CA 1
ATOM 1242 C C . HIS A 1 159 ? 11.229 -30.573 14.211 1.00 45.69 159 HIS A C 1
ATOM 1244 O O . HIS A 1 159 ? 12.036 -29.653 14.077 1.00 45.69 159 HIS A O 1
ATOM 1250 N N . HIS A 1 160 ? 11.462 -31.643 14.968 1.00 42.97 160 HIS A N 1
ATOM 1251 C CA . HIS A 1 160 ? 12.776 -32.110 15.398 1.00 42.97 160 HIS A CA 1
ATOM 1252 C C . HIS A 1 160 ? 12.975 -33.529 14.872 1.00 42.97 160 HIS A C 1
ATOM 1254 O O . HIS A 1 160 ? 11.988 -34.300 14.911 1.00 42.97 160 HIS A O 1
#

Radius of gyration: 23.17 Å; Cα contacts (8 Å, |Δi|>4): 188; chains: 1; bounding box: 45×45×79 Å

Solvent-accessible surface area (backbone atoms only — not comparable to full-atom values): 10004 Å² total; per-residue (Å²): 133,86,84,77,90,73,80,97,65,65,62,45,79,45,74,29,95,88,70,50,72,43,81,41,50,45,69,38,46,80,64,64,76,40,89,63,72,76,45,58,91,86,44,65,55,90,81,63,53,92,70,62,52,64,69,51,26,55,51,49,29,36,73,76,70,44,58,28,56,83,35,54,8,77,87,76,63,46,66,11,65,34,74,35,73,67,78,67,48,92,78,54,43,64,27,86,61,75,96,54,48,75,42,71,40,50,81,55,60,67,45,48,42,30,21,26,65,70,60,39,52,54,50,54,51,55,50,69,71,47,67,96,60,100,62,68,54,70,70,50,49,52,53,28,48,78,66,71,59,44,83,63,99,71,75,86,78,83,88,130

Foldseek 3Di:
DDDDDDDDFDWDWDQFPVRDTDIDGPCCPVVVVDPGRPPCVVVPDPVVPVDDAPVRLQVVLCVVPNALQVAAAPPPRHRFHGKAFQLPDPPWDAHCDDPRHRPIHDSDSLRITGHHPVRRVVNVVVVVVDDDDPDRDPVSVVVCVVSVNDDDPPPVPDDD

pLDDT: mean 79.31, std 18.07, range [34.94, 98.31]

Nearest PDB structures (foldseek):
  3jbn-assembly1_A0  TM=4.057E-01  e=9.537E+00  Plasmodium falciparum 3D7

Mean predicted aligned error: 14.3 Å

Sequence (160 aa):
MLTERLGDHRRARFRCDCGTVKELKLSNVTGGRTSDCADRGRHPDPRHIERPTYSAAHQRIVAARGRASELLCFRCGRRADQWAYLSADPDQLIEEHGREVGFTYSADPQHYAPACRPCHRTWDAARAAAAPRHALSLVHHAYAVAHGLVPHPGDEAEHH

Secondary structure (DSSP, 8-state):
-------S--EEEEE-TTS-EEEEEHHHHHTTS--S---TTTS--TT--SS--HHHHHHHHHHHH--GGGSB-TTT-SBP-EEEE-S--TT-EE--SSTTTT-EE-SSGGGEEEE-HHHHHHHHHHHHHS---S---HHHHHHHHHTTSS--TTTTS---